Protein AF-A0A9D8C661-F1 (afdb_monomer)

Mean predicted aligned error: 10.72 Å

pLDDT: mean 85.43, std 13.82, range [39.38, 97.62]

Secondary structure (DSSP, 8-state):
--PPP-------GGGGTS-S-PPPHHHHHHHHHHHHHHHHHHHHHHHHHHHHHHHHHHHHHHH-STTHHHHHHHHHHHHHHHHHHHHHTT-HHHHHHHHHHHHHHHT-SS--HHHHHHHHHHHHHHHHHHTT-S-HHHHHHHHHHHHHHHHHHH--

Sequence (156 aa):
MAKKHEIIEPPNKLSDRVSKGGPNPMDAIAKAEAKLQEMAKDYGQWLENDLEQVYAALAKARAGGAERAAHVKALHGAAFNIKGQAGTFGKPLLSRISKSLCKLIEERAEFTDEDLTVAATHVDALKAAAAGQYPDKLGEQVAMGLEGIVSKRLTA

Solvent-accessible surface area (backbone atoms only — not comparable to full-atom values): 8846 Å² total; per-residue (Å²): 140,80,86,81,84,81,86,83,78,76,82,82,62,64,67,83,75,47,80,96,67,74,76,55,68,66,61,50,48,51,52,51,51,52,50,51,52,54,50,52,54,52,44,55,55,52,50,51,54,32,51,51,44,29,53,53,20,48,52,49,29,70,74,40,69,94,56,22,66,60,23,48,51,46,24,41,52,26,31,49,48,45,22,53,51,21,60,77,71,74,34,66,64,50,21,50,42,24,47,46,46,42,49,54,58,72,76,41,95,69,86,47,75,71,50,54,50,55,47,47,57,45,53,55,50,45,52,39,51,74,71,62,73,46,57,72,74,56,37,52,51,50,42,53,51,51,44,50,53,45,53,53,64,76,74,104

Nearest PDB structures (foldseek):
  8dz8-assembly2_B  TM=5.929E-01  e=4.478E-01  synthetic construct
  8dz8-assembly7_G  TM=6.476E-01  e=1.086E+00  synthetic construct
  6poo-assembly1_A  TM=4.066E-01  e=3.791E+00  Streptococcus agalactiae
  8to0-assembly1_z4  TM=1.871E-01  e=7.461E+00  Mus musculus

Structure (mmCIF, N/CA/C/O backbone):
data_AF-A0A9D8C661-F1
#
_entry.id   AF-A0A9D8C661-F1
#
loop_
_atom_site.group_PDB
_atom_site.id
_atom_site.type_symbol
_atom_site.label_atom_id
_atom_site.label_alt_id
_atom_site.label_comp_id
_atom_site.label_asym_id
_atom_site.label_entity_id
_atom_site.label_seq_id
_atom_site.pdbx_PDB_ins_code
_atom_site.Cartn_x
_atom_site.Cartn_y
_atom_site.Cartn_z
_atom_site.occupancy
_atom_site.B_iso_or_equiv
_atom_site.auth_seq_id
_atom_site.auth_comp_id
_atom_site.auth_asym_id
_atom_site.auth_atom_id
_atom_site.pdbx_PDB_model_num
ATOM 1 N N . MET A 1 1 ? 73.010 44.475 -20.618 1.00 39.38 1 MET A N 1
ATOM 2 C CA . MET A 1 1 ? 72.954 43.229 -19.825 1.00 39.38 1 MET A CA 1
ATOM 3 C C . MET A 1 1 ? 71.541 42.676 -19.921 1.00 39.38 1 MET A C 1
ATOM 5 O O . MET A 1 1 ? 70.632 43.335 -19.443 1.00 39.38 1 MET A O 1
ATOM 9 N N . ALA A 1 2 ? 71.333 41.546 -20.599 1.00 43.00 2 ALA A N 1
ATOM 10 C CA . ALA A 1 2 ? 70.010 40.942 -20.769 1.00 43.00 2 ALA A CA 1
ATOM 11 C C . ALA A 1 2 ? 70.026 39.541 -20.145 1.00 43.00 2 ALA A C 1
ATOM 13 O O . ALA A 1 2 ? 70.771 38.674 -20.601 1.00 43.00 2 ALA A O 1
ATOM 14 N N . LYS A 1 3 ? 69.258 39.333 -19.067 1.00 52.00 3 LYS A N 1
ATOM 15 C CA . LYS A 1 3 ? 69.088 38.008 -18.456 1.00 52.00 3 LYS A CA 1
ATOM 16 C C . LYS A 1 3 ? 68.232 37.145 -19.383 1.00 52.00 3 LYS A C 1
ATOM 18 O O . LYS A 1 3 ? 67.089 37.483 -19.689 1.00 52.00 3 LYS A O 1
ATOM 23 N N . LYS A 1 4 ? 68.823 36.044 -19.840 1.00 49.22 4 LYS A N 1
ATOM 24 C CA . LYS A 1 4 ? 68.188 35.013 -20.662 1.00 49.22 4 LYS A CA 1
ATOM 25 C C . LYS A 1 4 ? 67.211 34.246 -19.765 1.00 49.22 4 LYS A C 1
ATOM 27 O O . LYS A 1 4 ? 67.616 33.745 -18.722 1.00 49.22 4 LYS A O 1
ATOM 32 N N . HIS A 1 5 ? 65.934 34.243 -20.125 1.00 57.03 5 HIS A N 1
ATOM 33 C CA . HIS A 1 5 ? 64.915 33.473 -19.418 1.00 57.03 5 HIS A CA 1
ATOM 34 C C . HIS A 1 5 ? 64.946 32.043 -19.962 1.00 57.03 5 HIS A C 1
ATOM 36 O O . HIS A 1 5 ? 64.957 31.859 -21.179 1.00 57.03 5 HIS A O 1
ATOM 42 N N . GLU A 1 6 ? 64.994 31.053 -19.074 1.00 59.84 6 GLU A N 1
ATOM 43 C CA . GLU A 1 6 ? 64.949 29.632 -19.419 1.00 59.84 6 GLU A CA 1
ATOM 44 C C . GLU A 1 6 ? 63.616 29.066 -18.924 1.00 59.84 6 GLU A C 1
ATOM 46 O O . GLU A 1 6 ? 63.293 29.157 -17.739 1.00 59.84 6 GLU A O 1
ATOM 51 N N . ILE A 1 7 ? 62.806 28.566 -19.857 1.00 67.56 7 ILE A N 1
ATOM 52 C CA . ILE A 1 7 ? 61.499 27.975 -19.571 1.00 67.56 7 ILE A CA 1
ATOM 53 C C . ILE A 1 7 ? 61.743 26.502 -19.251 1.00 67.56 7 ILE A C 1
ATOM 55 O O . ILE A 1 7 ? 62.142 25.732 -20.121 1.00 67.56 7 ILE A O 1
ATOM 59 N N . ILE A 1 8 ? 61.518 26.118 -17.997 1.00 62.22 8 ILE A N 1
ATOM 60 C CA . ILE A 1 8 ? 61.545 24.719 -17.573 1.00 62.22 8 ILE A CA 1
ATOM 61 C C . ILE A 1 8 ? 60.138 24.165 -17.781 1.00 62.22 8 ILE A C 1
ATOM 63 O O . ILE A 1 8 ? 59.231 24.485 -17.015 1.00 62.22 8 ILE A O 1
ATOM 67 N N . GLU A 1 9 ? 59.945 23.346 -18.813 1.00 61.03 9 GLU A N 1
ATOM 68 C CA . GLU A 1 9 ? 58.706 22.591 -18.998 1.00 61.03 9 GLU A CA 1
ATOM 69 C C . GLU A 1 9 ? 58.775 21.293 -18.179 1.00 61.03 9 GLU A C 1
ATOM 71 O O . GLU A 1 9 ? 59.537 20.384 -18.526 1.00 61.03 9 GLU A O 1
ATOM 76 N N . PRO A 1 10 ? 58.025 21.169 -17.066 1.00 66.94 10 PRO A N 1
ATOM 77 C CA . PRO A 1 10 ? 57.977 19.917 -16.328 1.00 66.94 10 PRO A CA 1
ATOM 78 C C . PRO A 1 10 ? 57.361 18.824 -17.218 1.00 66.94 10 PRO A C 1
ATOM 80 O O . PRO A 1 10 ? 56.324 19.059 -17.845 1.00 66.94 10 PRO A O 1
ATOM 83 N N . PRO A 1 11 ? 57.951 17.616 -17.277 1.00 68.12 11 PRO A N 1
ATOM 84 C CA . PRO A 1 11 ? 57.430 16.545 -18.114 1.00 68.12 11 PRO A CA 1
ATOM 85 C C . PRO A 1 11 ? 56.014 16.176 -17.659 1.00 68.12 11 PRO A C 1
ATOM 87 O O . PRO A 1 11 ? 55.793 15.779 -16.512 1.00 68.12 11 PRO A O 1
ATOM 90 N N . ASN A 1 12 ? 55.044 16.319 -18.563 1.00 64.69 12 ASN A N 1
ATOM 91 C CA . ASN A 1 12 ? 53.639 16.040 -18.294 1.00 64.69 12 ASN A CA 1
ATOM 92 C C . ASN A 1 12 ? 53.403 14.522 -18.181 1.00 64.69 12 ASN A C 1
ATOM 94 O O . ASN A 1 12 ? 53.165 13.842 -19.174 1.00 64.69 12 ASN A O 1
ATOM 98 N N . LYS A 1 13 ? 53.477 13.989 -16.954 1.00 66.12 13 LYS A N 1
ATOM 99 C CA . LYS A 1 13 ? 53.258 12.562 -16.639 1.00 66.12 13 LYS A CA 1
ATOM 100 C C . LYS A 1 13 ? 51.788 12.191 -16.384 1.00 66.12 13 LYS A C 1
ATOM 102 O O . LYS A 1 13 ? 51.513 11.105 -15.874 1.00 66.12 13 LYS A O 1
ATOM 107 N N . LEU A 1 14 ? 50.826 13.068 -16.696 1.00 61.25 14 LEU A N 1
ATOM 108 C CA . LEU A 1 14 ? 49.397 12.769 -16.503 1.00 61.25 14 LEU A CA 1
ATOM 109 C C . LEU A 1 14 ? 48.915 11.654 -17.444 1.00 61.25 14 LEU A C 1
ATOM 111 O O . LEU A 1 14 ? 48.045 10.872 -17.067 1.00 61.25 14 LEU A O 1
ATOM 115 N N . SER A 1 15 ? 49.515 11.530 -18.631 1.00 58.44 15 SER A N 1
ATOM 116 C CA . SER A 1 15 ? 49.184 10.491 -19.615 1.00 58.44 15 SER A CA 1
ATOM 117 C C . SER A 1 15 ? 49.567 9.074 -19.185 1.00 58.44 15 SER A C 1
ATOM 119 O O . SER A 1 15 ? 48.922 8.134 -19.628 1.00 58.44 15 SER A O 1
ATOM 121 N N . ASP A 1 16 ? 50.561 8.916 -18.305 1.00 62.25 16 ASP A N 1
ATOM 122 C CA . ASP A 1 16 ? 50.958 7.604 -17.759 1.00 62.25 16 ASP A CA 1
ATOM 123 C C . ASP A 1 16 ? 50.040 7.145 -16.618 1.00 62.25 16 ASP A C 1
ATOM 125 O O . ASP A 1 16 ? 50.045 5.982 -16.219 1.00 62.25 16 ASP A O 1
ATOM 129 N N . ARG A 1 17 ? 49.266 8.076 -16.051 1.00 57.53 17 ARG A N 1
ATOM 130 C CA . ARG A 1 17 ? 48.362 7.845 -14.915 1.00 57.53 17 ARG A CA 1
ATOM 131 C C . ARG A 1 17 ? 46.907 7.674 -15.351 1.00 57.53 17 ARG A C 1
ATOM 133 O O . ARG A 1 17 ? 46.089 7.263 -14.533 1.00 57.53 17 ARG A O 1
ATOM 140 N N . VAL A 1 18 ? 46.584 7.976 -16.611 1.00 65.44 18 VAL A N 1
ATOM 141 C CA . VAL A 1 18 ? 45.234 7.860 -17.169 1.00 65.44 18 VAL A CA 1
ATOM 142 C C . VAL A 1 18 ? 45.222 6.821 -18.286 1.00 65.44 18 VAL A C 1
ATOM 144 O O . VAL A 1 18 ? 45.883 6.965 -19.311 1.00 65.44 18 VAL A O 1
ATOM 147 N N . SER A 1 19 ? 44.450 5.752 -18.103 1.00 57.91 19 SER A N 1
ATOM 148 C CA . SER A 1 19 ? 44.166 4.841 -19.209 1.00 57.91 19 SER A CA 1
ATOM 149 C C . SER A 1 19 ? 43.245 5.561 -20.195 1.00 57.91 19 SER A C 1
ATOM 151 O O . SER A 1 19 ? 42.131 5.953 -19.840 1.00 57.91 19 SER A O 1
ATOM 153 N N . LYS A 1 20 ? 43.700 5.768 -21.436 1.00 60.03 20 LYS A N 1
ATOM 154 C CA . LYS A 1 20 ? 42.844 6.227 -22.540 1.00 60.03 20 LYS A CA 1
ATOM 155 C C . LYS A 1 20 ? 41.931 5.074 -22.965 1.00 60.03 20 LYS A C 1
ATOM 157 O O . LYS A 1 20 ? 42.216 4.375 -23.928 1.00 60.03 20 LYS A O 1
ATOM 162 N N . GLY A 1 21 ? 40.850 4.862 -22.223 1.00 58.47 21 GLY A N 1
ATOM 163 C CA . GLY A 1 21 ? 39.872 3.823 -22.533 1.00 58.47 21 GLY A CA 1
ATOM 164 C C . GLY A 1 21 ? 38.830 3.690 -21.437 1.00 58.47 21 GLY A C 1
ATOM 165 O O . GLY A 1 21 ? 38.971 2.862 -20.542 1.00 58.47 21 GLY A O 1
ATOM 166 N N . GLY A 1 22 ? 37.786 4.520 -21.496 1.00 62.03 22 GLY A N 1
ATOM 167 C CA . GLY A 1 22 ? 36.546 4.222 -20.782 1.00 62.03 22 GLY A CA 1
ATOM 168 C C . GLY A 1 22 ? 35.872 2.984 -21.390 1.00 62.03 22 GLY A C 1
ATOM 169 O O . GLY A 1 22 ? 36.191 2.627 -22.528 1.00 62.03 22 GLY A O 1
ATOM 170 N N . PRO A 1 23 ? 34.956 2.317 -20.664 1.00 63.81 23 PRO A N 1
ATOM 171 C CA . PRO A 1 23 ? 34.174 1.222 -21.227 1.00 63.81 23 PRO A CA 1
ATOM 172 C C . PRO A 1 23 ? 33.547 1.656 -22.553 1.00 63.81 23 PRO A C 1
ATOM 174 O O . PRO A 1 23 ? 33.072 2.790 -22.660 1.00 63.81 23 PRO A O 1
ATOM 177 N N . ASN A 1 24 ? 33.543 0.768 -23.550 1.00 75.88 24 ASN A N 1
ATOM 178 C CA . ASN A 1 24 ? 32.809 1.007 -24.787 1.00 75.88 24 ASN A CA 1
ATOM 179 C C . ASN A 1 24 ? 31.370 1.414 -24.409 1.00 75.88 24 ASN A C 1
ATOM 181 O O . ASN A 1 24 ? 30.756 0.715 -23.598 1.00 75.88 24 ASN A O 1
ATOM 185 N N . PRO A 1 25 ? 30.829 2.527 -24.937 1.00 69.38 25 PRO A N 1
ATOM 186 C CA . PRO A 1 25 ? 29.475 2.973 -24.624 1.00 69.38 25 PRO A CA 1
ATOM 187 C C . PRO A 1 25 ? 28.431 1.858 -24.745 1.00 69.38 25 PRO A C 1
ATOM 189 O O . PRO A 1 25 ? 27.529 1.785 -23.919 1.00 69.38 25 PRO A O 1
ATOM 192 N N . MET A 1 26 ? 28.602 0.938 -25.699 1.00 70.31 26 MET A N 1
ATOM 193 C CA . MET A 1 26 ? 27.718 -0.220 -25.862 1.00 70.31 26 MET A CA 1
ATOM 194 C C . MET A 1 26 ? 27.827 -1.232 -24.713 1.00 70.31 26 MET A C 1
ATOM 196 O O . MET A 1 26 ? 26.806 -1.725 -24.246 1.00 70.31 26 MET A O 1
ATOM 200 N N . ASP A 1 27 ? 29.028 -1.486 -24.186 1.00 76.38 27 ASP A N 1
ATOM 201 C CA . ASP A 1 27 ? 29.222 -2.363 -23.020 1.00 76.38 27 ASP A CA 1
ATOM 202 C C . ASP A 1 27 ? 28.700 -1.714 -21.730 1.00 76.38 27 ASP A C 1
ATOM 204 O O . ASP A 1 27 ? 28.234 -2.401 -20.818 1.00 76.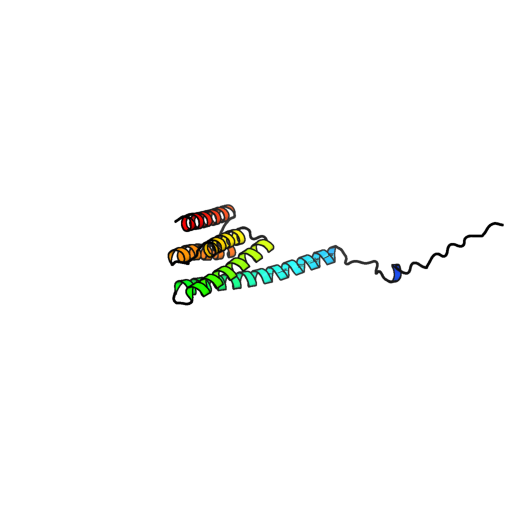38 27 ASP A O 1
ATOM 208 N N . ALA A 1 28 ? 28.781 -0.383 -21.634 1.00 72.12 28 ALA A N 1
ATOM 209 C CA . ALA A 1 28 ? 28.231 0.376 -20.516 1.00 72.12 28 ALA A CA 1
ATOM 210 C C . ALA A 1 28 ? 26.694 0.365 -20.533 1.00 72.12 28 ALA A C 1
ATOM 212 O O . ALA A 1 28 ? 26.080 0.159 -19.486 1.00 72.12 28 ALA A O 1
ATOM 213 N N . ILE A 1 29 ? 26.087 0.521 -21.716 1.00 68.38 29 ILE A N 1
ATOM 214 C CA . ILE A 1 29 ? 24.638 0.408 -21.922 1.00 68.38 29 ILE A CA 1
ATOM 215 C C . ILE A 1 29 ? 24.173 -1.020 -21.628 1.00 68.38 29 ILE A C 1
ATOM 217 O O . ILE A 1 29 ? 23.285 -1.190 -20.803 1.00 68.38 29 ILE A O 1
ATOM 221 N N . ALA A 1 30 ? 24.824 -2.046 -22.182 1.00 74.00 30 ALA A N 1
ATOM 222 C CA . ALA A 1 30 ? 24.450 -3.441 -21.945 1.00 74.00 30 ALA A CA 1
ATOM 223 C C . ALA A 1 30 ? 24.544 -3.834 -20.458 1.00 74.00 30 ALA A C 1
ATOM 225 O O . ALA A 1 30 ? 23.672 -4.526 -19.935 1.00 74.00 30 ALA A O 1
ATOM 226 N N . LYS A 1 31 ? 25.569 -3.360 -19.734 1.00 72.19 31 LYS A N 1
ATOM 227 C CA . LYS A 1 31 ? 25.663 -3.548 -18.274 1.00 72.19 31 LYS A CA 1
ATOM 228 C C . LYS A 1 31 ? 24.573 -2.796 -17.516 1.00 72.19 31 LYS A C 1
ATOM 230 O O . LYS A 1 31 ? 24.070 -3.318 -16.523 1.00 72.19 31 LYS A O 1
ATOM 235 N N . ALA A 1 32 ? 24.223 -1.587 -17.954 1.00 61.12 32 ALA A N 1
ATOM 236 C CA . ALA A 1 32 ? 23.121 -0.835 -17.367 1.00 61.12 32 ALA A CA 1
ATOM 237 C C . ALA A 1 32 ? 21.783 -1.559 -17.591 1.00 61.12 32 ALA A C 1
ATOM 239 O O . ALA A 1 32 ? 21.036 -1.743 -16.637 1.00 61.12 32 ALA A O 1
ATOM 240 N N . GLU A 1 33 ? 21.516 -2.052 -18.800 1.00 66.50 33 GLU A N 1
ATOM 241 C CA . GLU A 1 33 ? 20.314 -2.822 -19.143 1.00 66.50 33 GLU A CA 1
ATOM 242 C C . GLU A 1 33 ? 20.229 -4.147 -18.380 1.00 66.50 33 GLU A C 1
ATOM 244 O O . GLU A 1 33 ? 19.182 -4.459 -17.815 1.00 66.50 33 GLU A O 1
ATOM 249 N N . ALA A 1 34 ? 21.329 -4.900 -18.286 1.00 70.56 34 ALA A N 1
ATOM 250 C CA . ALA A 1 34 ? 21.379 -6.139 -17.510 1.00 70.56 34 ALA A CA 1
ATOM 251 C C . ALA A 1 34 ? 21.076 -5.886 -16.026 1.00 70.56 34 ALA A C 1
ATOM 253 O O . ALA A 1 34 ? 20.302 -6.618 -15.409 1.00 70.56 34 ALA A O 1
ATOM 254 N N . LYS A 1 35 ? 21.625 -4.803 -15.467 1.00 68.25 35 LYS A N 1
ATOM 255 C CA . LYS A 1 35 ? 21.359 -4.409 -14.083 1.00 68.25 35 LYS A CA 1
ATOM 256 C C . LYS A 1 35 ? 19.919 -3.939 -13.881 1.00 68.25 35 LYS A C 1
ATOM 258 O O . LYS A 1 35 ? 19.323 -4.241 -12.854 1.00 68.25 35 LYS A O 1
ATOM 263 N N . LEU A 1 36 ? 19.329 -3.259 -14.865 1.00 66.00 36 LEU A N 1
ATOM 264 C CA . LEU A 1 36 ? 17.908 -2.905 -14.848 1.00 66.00 36 LEU A CA 1
ATOM 265 C C . LEU A 1 36 ? 17.007 -4.148 -14.892 1.00 66.00 36 LEU A C 1
ATOM 267 O O . LEU A 1 36 ? 15.998 -4.180 -14.194 1.00 66.00 36 LEU A O 1
ATOM 271 N N . GLN A 1 37 ? 17.366 -5.177 -15.666 1.00 68.75 37 GLN A N 1
ATOM 272 C CA . GLN A 1 37 ? 16.618 -6.440 -15.707 1.00 68.75 37 GLN A CA 1
ATOM 273 C C . GLN A 1 37 ? 16.711 -7.223 -14.394 1.00 68.75 37 GLN A C 1
ATOM 275 O O . GLN A 1 37 ? 15.698 -7.733 -13.918 1.00 68.75 37 GLN A O 1
ATOM 280 N N . GLU A 1 38 ? 17.897 -7.290 -13.787 1.00 74.00 38 GLU A N 1
ATOM 281 C CA . GLU A 1 38 ? 18.088 -7.872 -12.453 1.00 74.00 38 GLU A C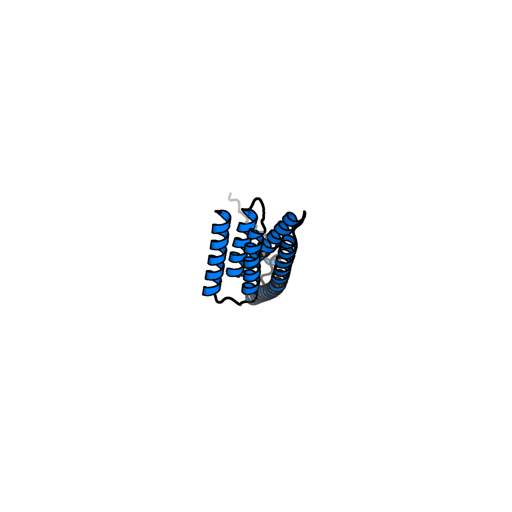A 1
ATOM 282 C C . GLU A 1 38 ? 17.221 -7.141 -11.416 1.00 74.00 38 GLU A C 1
ATOM 284 O O . GLU A 1 38 ? 16.398 -7.762 -10.745 1.00 74.00 38 GLU A O 1
ATOM 289 N N . MET A 1 39 ? 17.278 -5.805 -11.401 1.00 70.19 39 MET A N 1
ATOM 290 C CA . MET A 1 39 ? 16.444 -4.980 -10.522 1.00 70.19 39 MET A CA 1
ATOM 291 C C . MET A 1 39 ? 14.940 -5.134 -10.791 1.00 70.19 39 MET A C 1
ATOM 293 O O . MET A 1 39 ? 14.140 -5.000 -9.869 1.00 70.19 39 MET A O 1
ATOM 297 N N . ALA A 1 40 ? 14.526 -5.410 -12.031 1.00 71.31 40 ALA A N 1
ATOM 298 C CA . ALA A 1 40 ? 13.125 -5.663 -12.362 1.00 71.31 40 ALA A CA 1
ATOM 299 C C . ALA A 1 40 ? 12.630 -7.009 -11.808 1.00 71.31 40 ALA A C 1
ATOM 301 O O . ALA A 1 40 ? 11.470 -7.121 -11.408 1.00 71.31 40 ALA A O 1
ATOM 302 N N . LYS A 1 41 ? 13.502 -8.023 -11.750 1.00 76.56 41 LYS A N 1
ATOM 303 C CA . LYS A 1 41 ? 13.200 -9.298 -11.090 1.00 76.56 41 LYS A CA 1
ATOM 304 C C . LYS A 1 41 ? 13.082 -9.111 -9.578 1.00 76.56 41 LYS A C 1
ATOM 306 O O . LYS A 1 41 ? 12.113 -9.582 -8.985 1.00 76.56 41 LYS A O 1
ATOM 311 N N . ASP A 1 42 ? 14.020 -8.378 -8.986 1.00 84.12 42 ASP A N 1
ATOM 312 C CA . ASP A 1 42 ? 13.995 -8.053 -7.559 1.00 84.12 42 ASP A CA 1
ATOM 313 C C . ASP A 1 42 ? 12.748 -7.241 -7.195 1.00 84.12 42 ASP A C 1
ATOM 315 O O . ASP A 1 42 ? 12.098 -7.521 -6.190 1.00 84.12 42 ASP A O 1
ATOM 319 N N . TYR A 1 43 ? 12.336 -6.311 -8.063 1.00 84.75 43 TYR A N 1
ATOM 320 C CA . TYR A 1 43 ? 11.088 -5.571 -7.904 1.00 84.75 43 TYR A CA 1
ATOM 321 C C . TYR A 1 43 ? 9.863 -6.480 -7.835 1.00 84.75 43 TYR A C 1
ATOM 323 O O . TYR A 1 43 ? 9.015 -6.275 -6.972 1.00 84.75 43 TYR A O 1
ATOM 331 N N . GLY A 1 44 ? 9.764 -7.479 -8.718 1.00 86.62 44 GLY A N 1
ATOM 332 C CA . GLY A 1 44 ? 8.656 -8.434 -8.686 1.00 86.62 44 GLY A CA 1
ATOM 333 C C . GLY A 1 44 ? 8.555 -9.138 -7.332 1.00 86.62 44 GLY A C 1
ATOM 334 O O . GLY A 1 44 ? 7.476 -9.188 -6.744 1.00 86.62 44 GLY A O 1
ATOM 335 N N . GLN A 1 45 ? 9.692 -9.592 -6.799 1.00 90.25 45 GLN A N 1
ATOM 336 C CA . GLN A 1 45 ? 9.753 -10.252 -5.496 1.00 90.25 45 GLN A CA 1
ATOM 337 C C . GLN A 1 45 ? 9.429 -9.302 -4.334 1.00 90.25 45 GLN A C 1
ATOM 339 O O . GLN A 1 45 ? 8.723 -9.691 -3.402 1.00 90.25 45 GLN A O 1
ATOM 344 N N . TRP A 1 46 ? 9.942 -8.069 -4.367 1.00 91.06 46 TRP A N 1
ATOM 345 C CA . TRP A 1 46 ? 9.665 -7.063 -3.340 1.00 91.06 46 TRP A CA 1
ATOM 346 C C . TRP A 1 46 ? 8.196 -6.657 -3.330 1.00 91.06 46 TRP A C 1
ATOM 348 O O . TRP A 1 46 ? 7.587 -6.631 -2.263 1.00 91.06 46 TRP A O 1
ATOM 358 N N . LEU A 1 47 ? 7.614 -6.422 -4.508 1.00 91.88 47 LEU A N 1
ATOM 359 C CA . LEU A 1 47 ? 6.205 -6.082 -4.649 1.00 91.88 47 LEU A CA 1
ATOM 360 C C . LEU A 1 47 ? 5.307 -7.209 -4.129 1.00 91.88 47 LEU A C 1
ATOM 362 O O . LEU A 1 47 ? 4.346 -6.930 -3.419 1.00 91.88 47 LEU A O 1
ATOM 366 N N . GLU A 1 48 ? 5.612 -8.465 -4.460 1.00 92.38 48 GLU A N 1
ATOM 367 C CA . GLU A 1 48 ? 4.865 -9.623 -3.960 1.00 92.38 48 GLU A CA 1
ATOM 368 C C . GLU A 1 48 ? 4.924 -9.708 -2.429 1.00 92.38 48 GLU A C 1
ATOM 370 O O . GLU A 1 48 ? 3.887 -9.787 -1.771 1.00 92.38 48 GLU A O 1
ATOM 375 N N . ASN A 1 49 ? 6.121 -9.577 -1.856 1.00 95.25 49 ASN A N 1
ATOM 376 C CA . ASN A 1 49 ? 6.320 -9.594 -0.410 1.00 95.25 49 ASN A CA 1
ATOM 377 C C . ASN A 1 49 ? 5.616 -8.423 0.304 1.00 95.25 49 ASN A C 1
ATOM 379 O O . ASN A 1 49 ? 5.046 -8.600 1.381 1.00 95.25 49 ASN A O 1
ATOM 383 N N . ASP A 1 50 ? 5.629 -7.218 -0.268 1.00 95.44 50 ASP A N 1
ATOM 384 C CA . ASP A 1 50 ? 4.902 -6.086 0.312 1.00 95.44 50 ASP A CA 1
ATOM 385 C C . ASP A 1 50 ? 3.381 -6.264 0.188 1.00 95.44 50 ASP A C 1
ATOM 387 O O . ASP A 1 50 ? 2.654 -5.940 1.127 1.00 95.44 50 ASP A O 1
ATOM 391 N N . LEU A 1 51 ? 2.878 -6.826 -0.918 1.00 95.44 51 LEU A N 1
ATOM 392 C CA . LEU A 1 51 ? 1.457 -7.158 -1.062 1.00 95.44 51 LEU A CA 1
ATOM 393 C C . LEU A 1 51 ? 1.018 -8.180 -0.007 1.00 95.44 51 LEU A C 1
ATOM 395 O O . LEU A 1 51 ? -0.005 -7.974 0.647 1.00 95.44 51 LEU A O 1
ATOM 399 N N . GLU A 1 52 ? 1.794 -9.242 0.212 1.00 96.56 52 GLU A N 1
ATOM 400 C CA . GLU A 1 52 ? 1.526 -10.217 1.275 1.00 96.56 52 GLU A CA 1
ATOM 401 C C . GLU A 1 52 ? 1.488 -9.562 2.660 1.00 96.56 52 GLU A C 1
ATOM 403 O O . GLU A 1 52 ? 0.567 -9.813 3.445 1.00 96.56 52 GLU A O 1
ATOM 408 N N . GLN A 1 53 ? 2.437 -8.668 2.952 1.00 96.69 53 GLN A N 1
ATOM 409 C CA . GLN A 1 53 ? 2.468 -7.928 4.212 1.00 96.69 53 GLN A CA 1
ATOM 410 C C . GLN A 1 53 ? 1.250 -7.018 4.389 1.00 96.69 53 GLN A C 1
ATOM 412 O O . GLN A 1 53 ? 0.660 -7.002 5.472 1.00 96.69 53 GLN A O 1
ATOM 417 N N . VAL A 1 54 ? 0.837 -6.299 3.342 1.00 96.88 54 VAL A N 1
ATOM 418 C CA . VAL A 1 54 ? -0.372 -5.463 3.347 1.00 96.88 54 VAL A CA 1
ATOM 419 C C . VAL A 1 54 ? -1.608 -6.312 3.676 1.00 96.88 54 VAL A C 1
ATOM 421 O O . VAL A 1 54 ? -2.388 -5.950 4.561 1.00 96.88 54 VAL A O 1
ATOM 424 N N . TYR A 1 55 ? -1.772 -7.472 3.031 1.00 96.25 55 TYR A N 1
ATOM 425 C CA . TYR A 1 55 ? -2.888 -8.386 3.301 1.00 96.25 55 TYR A CA 1
ATOM 426 C C . TYR A 1 55 ? -2.866 -8.934 4.729 1.00 96.25 55 TYR A C 1
ATOM 428 O O . TYR A 1 55 ? -3.886 -8.912 5.423 1.00 96.25 55 TYR A O 1
ATOM 436 N N . ALA A 1 56 ? -1.708 -9.408 5.187 1.00 96.81 56 ALA A N 1
ATOM 437 C CA . ALA A 1 56 ? -1.557 -9.973 6.520 1.00 96.81 56 ALA A CA 1
ATOM 438 C C . ALA A 1 56 ? -1.811 -8.924 7.613 1.00 96.81 56 ALA A C 1
ATOM 440 O O . ALA A 1 56 ? -2.493 -9.209 8.600 1.00 96.81 56 ALA A O 1
ATOM 441 N N . ALA A 1 57 ? -1.297 -7.706 7.440 1.00 97.00 57 ALA A N 1
ATOM 442 C CA . ALA A 1 57 ? -1.505 -6.605 8.373 1.00 97.00 57 ALA A CA 1
ATOM 443 C C . ALA A 1 57 ? -2.981 -6.192 8.439 1.00 97.00 57 ALA A C 1
ATOM 445 O O . ALA A 1 57 ? -3.528 -6.046 9.532 1.00 97.00 57 ALA A O 1
ATOM 446 N N . LEU A 1 58 ? -3.655 -6.092 7.289 1.00 96.88 58 LEU A N 1
ATOM 447 C CA . LEU A 1 58 ? -5.085 -5.796 7.226 1.00 96.88 58 LEU A CA 1
ATOM 448 C C . LEU A 1 58 ? -5.930 -6.881 7.910 1.00 96.88 58 LEU A C 1
ATOM 450 O O . LEU A 1 58 ? -6.840 -6.561 8.676 1.00 96.88 58 LEU A O 1
ATOM 454 N N . ALA A 1 59 ? -5.632 -8.159 7.662 1.00 96.38 59 ALA A N 1
ATOM 455 C CA . ALA A 1 59 ? -6.344 -9.275 8.281 1.00 96.38 59 ALA A CA 1
ATOM 456 C C . ALA A 1 59 ? -6.208 -9.253 9.812 1.00 96.38 59 ALA A C 1
ATOM 458 O O . ALA A 1 59 ? -7.201 -9.395 10.526 1.00 96.38 59 ALA A O 1
ATOM 459 N N . LYS A 1 60 ? -4.998 -8.995 10.321 1.00 96.31 60 LYS A N 1
ATOM 460 C CA . LYS A 1 60 ? -4.746 -8.854 11.762 1.00 96.31 60 LYS A CA 1
ATOM 461 C C . LYS A 1 60 ? -5.435 -7.620 12.354 1.00 96.31 60 LYS A C 1
ATOM 463 O O . LYS A 1 60 ? -6.033 -7.710 13.420 1.00 96.31 60 LYS A O 1
ATOM 468 N N . ALA A 1 61 ? -5.431 -6.485 11.652 1.00 94.94 61 ALA A N 1
ATOM 469 C CA . ALA A 1 61 ? -6.132 -5.280 12.09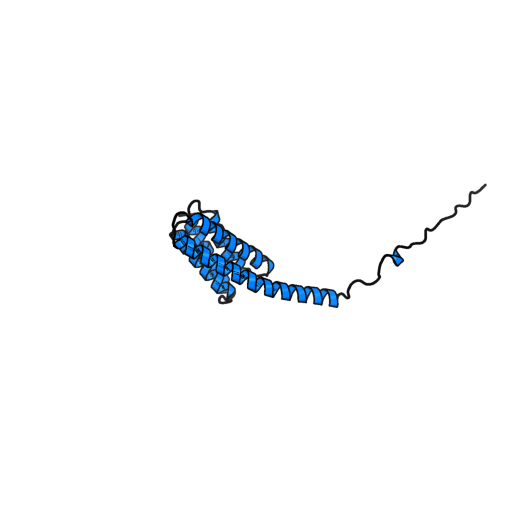9 1.00 94.94 61 ALA A CA 1
ATOM 470 C C . ALA A 1 61 ? -7.658 -5.491 12.194 1.00 94.94 61 ALA A C 1
ATOM 472 O O . ALA A 1 61 ? -8.295 -5.009 13.136 1.00 94.94 61 ALA A O 1
ATOM 473 N N . ARG A 1 62 ? -8.230 -6.265 11.258 1.00 94.88 62 ARG A N 1
ATOM 474 C CA . ARG A 1 62 ? -9.643 -6.681 11.259 1.00 94.88 62 ARG A CA 1
ATOM 475 C C . ARG A 1 62 ? -9.989 -7.646 12.383 1.00 94.88 62 ARG A C 1
ATOM 477 O O . ARG A 1 62 ? -11.053 -7.498 12.970 1.00 94.88 62 ARG A O 1
ATOM 484 N N . ALA A 1 63 ? -9.095 -8.579 12.713 1.00 93.31 63 ALA A N 1
ATOM 485 C CA . ALA A 1 63 ? -9.270 -9.451 13.876 1.00 93.31 63 ALA A CA 1
ATOM 486 C C . ALA A 1 63 ? -9.380 -8.652 15.192 1.00 93.31 63 ALA A C 1
ATOM 488 O O . ALA A 1 63 ? -10.003 -9.113 16.145 1.00 93.31 63 ALA A O 1
ATOM 489 N N . GLY A 1 64 ? -8.841 -7.428 15.216 1.00 87.12 64 GLY A N 1
ATOM 490 C CA . GLY A 1 64 ? -9.024 -6.475 16.304 1.00 87.12 64 GLY A CA 1
ATOM 491 C C . GLY A 1 64 ? -8.144 -6.766 17.516 1.00 87.12 64 GLY A C 1
ATOM 492 O O . GLY A 1 64 ? -7.064 -7.340 17.402 1.00 87.12 64 GLY A O 1
ATOM 493 N N . GLY A 1 65 ? -8.599 -6.318 18.686 1.00 89.88 65 GLY A N 1
ATOM 494 C CA . GLY A 1 65 ? -7.853 -6.425 19.940 1.00 89.88 65 GLY A CA 1
ATOM 495 C C . GLY A 1 65 ? -6.874 -5.271 20.181 1.00 89.88 65 GLY A C 1
ATOM 496 O O . GLY A 1 65 ? -6.828 -4.296 19.431 1.00 89.88 65 GLY A O 1
ATOM 497 N N . ALA A 1 66 ? -6.091 -5.388 21.258 1.00 89.94 66 ALA A N 1
ATOM 498 C CA . ALA A 1 66 ? -5.188 -4.332 21.730 1.00 89.94 66 ALA A CA 1
ATOM 499 C C . ALA A 1 66 ? -4.103 -3.945 20.704 1.00 89.94 66 ALA A C 1
ATOM 501 O O . ALA A 1 66 ? -3.659 -2.802 20.667 1.00 89.94 66 ALA A O 1
ATOM 502 N N . GLU A 1 67 ? -3.732 -4.877 19.824 1.00 93.12 67 GLU A N 1
ATOM 503 C CA . GLU A 1 67 ? -2.674 -4.703 18.822 1.00 93.12 67 GLU A CA 1
ATOM 504 C C . GLU A 1 67 ? -3.178 -4.080 17.504 1.00 93.12 67 GLU A C 1
ATOM 506 O O . GLU A 1 67 ? -2.394 -3.892 16.570 1.00 93.12 67 GLU A O 1
ATOM 511 N N . ARG A 1 68 ? -4.470 -3.722 17.391 1.00 93.19 68 ARG A N 1
ATOM 512 C CA . ARG A 1 68 ? -5.045 -3.166 16.149 1.00 93.19 68 ARG A CA 1
ATOM 513 C C . ARG A 1 68 ? -4.231 -1.989 15.611 1.00 93.19 68 ARG A C 1
ATOM 515 O O . ARG A 1 68 ? -3.919 -1.961 14.423 1.00 93.19 68 ARG A O 1
ATOM 522 N N . ALA A 1 69 ? -3.842 -1.051 16.474 1.00 93.25 69 ALA A N 1
ATOM 523 C CA . ALA A 1 69 ? -3.038 0.106 16.081 1.00 93.25 69 ALA A CA 1
ATOM 524 C C . ALA A 1 69 ? -1.661 -0.299 15.518 1.00 93.25 69 ALA A C 1
ATOM 526 O O . ALA A 1 69 ? -1.203 0.267 14.524 1.00 93.25 69 ALA A O 1
ATOM 527 N N . ALA A 1 70 ? -1.020 -1.319 16.097 1.00 95.75 70 ALA A N 1
ATOM 528 C CA . ALA A 1 70 ? 0.251 -1.843 15.602 1.00 95.75 70 ALA A CA 1
ATOM 529 C C . ALA A 1 70 ? 0.094 -2.492 14.217 1.00 95.75 70 ALA A C 1
ATOM 531 O O . ALA A 1 70 ? 0.932 -2.298 13.336 1.00 95.75 70 ALA A O 1
ATOM 532 N N . HIS A 1 71 ? -1.009 -3.207 13.985 1.00 97.00 71 HIS A N 1
ATOM 533 C CA . HIS A 1 71 ? -1.315 -3.798 12.682 1.00 97.00 71 HIS A CA 1
ATOM 534 C C . HIS A 1 71 ? -1.651 -2.750 11.615 1.00 97.00 71 HIS A C 1
ATOM 536 O O . HIS A 1 71 ? -1.193 -2.876 10.482 1.00 97.00 71 HIS A O 1
ATOM 542 N N . VAL A 1 72 ? -2.365 -1.679 11.968 1.00 96.56 72 VAL A N 1
ATOM 543 C CA . VAL A 1 72 ? -2.609 -0.540 11.063 1.00 96.56 72 VAL A CA 1
ATOM 544 C C . VAL A 1 72 ? -1.300 0.174 10.709 1.00 96.56 72 VAL A C 1
ATOM 546 O O . VAL A 1 72 ? -1.080 0.532 9.553 1.00 96.56 72 VAL A O 1
ATOM 549 N N . LYS A 1 73 ? -0.373 0.309 11.663 1.00 96.56 73 LYS A N 1
ATOM 550 C CA . LYS A 1 73 ? 0.970 0.840 11.391 1.00 96.56 73 LYS A CA 1
ATOM 551 C C . LYS A 1 73 ? 1.771 -0.062 10.444 1.00 96.56 73 LYS A C 1
ATOM 553 O O . LYS A 1 73 ? 2.437 0.441 9.543 1.00 96.56 73 LYS A O 1
ATOM 558 N N . ALA A 1 74 ? 1.694 -1.383 10.616 1.00 97.06 74 ALA A N 1
ATOM 559 C CA . ALA A 1 74 ? 2.326 -2.334 9.700 1.00 97.06 74 ALA A CA 1
ATOM 560 C C . ALA A 1 74 ? 1.722 -2.253 8.285 1.00 97.06 74 ALA A C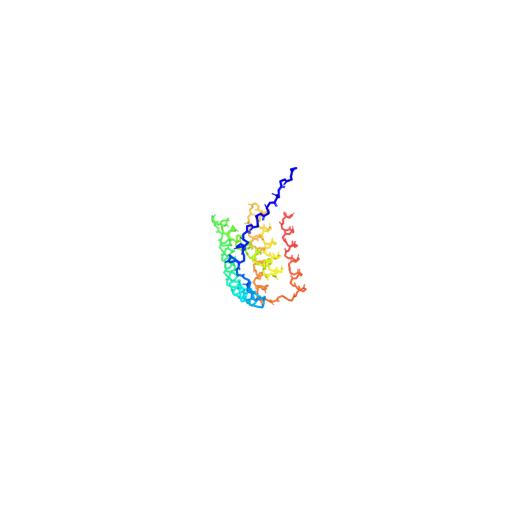 1
ATOM 562 O O . ALA A 1 74 ? 2.458 -2.253 7.300 1.00 97.06 74 ALA A O 1
ATOM 563 N N . LEU A 1 75 ? 0.395 -2.104 8.191 1.00 97.31 75 LEU A N 1
ATOM 564 C CA . LEU A 1 75 ? -0.318 -1.887 6.933 1.00 97.31 75 LEU A CA 1
ATOM 565 C C . LEU A 1 75 ? 0.179 -0.622 6.219 1.00 97.31 75 LEU A C 1
ATOM 567 O O . LEU A 1 75 ? 0.456 -0.662 5.021 1.00 97.31 75 LEU A O 1
ATOM 571 N N . HIS A 1 76 ? 0.333 0.484 6.954 1.00 97.62 76 HIS A N 1
ATOM 572 C CA . HIS A 1 76 ? 0.878 1.733 6.417 1.00 97.62 76 HIS A CA 1
ATOM 573 C C . HIS A 1 76 ? 2.304 1.567 5.896 1.00 97.62 76 HIS A C 1
ATOM 575 O O . HIS A 1 76 ? 2.579 1.981 4.773 1.00 97.62 76 HIS A O 1
ATOM 581 N N . GLY A 1 77 ? 3.185 0.921 6.664 1.00 97.38 77 GLY A N 1
ATOM 582 C CA . GLY A 1 77 ? 4.577 0.702 6.262 1.00 97.38 77 GLY A CA 1
ATOM 583 C C . GLY A 1 77 ? 4.697 -0.081 4.954 1.00 97.38 77 GLY A C 1
ATOM 584 O O . GLY A 1 77 ? 5.413 0.337 4.044 1.00 97.38 77 GLY A O 1
ATOM 585 N N . ALA A 1 78 ? 3.938 -1.168 4.817 1.00 97.25 78 ALA A N 1
ATOM 586 C CA . ALA A 1 78 ? 3.944 -1.967 3.596 1.00 97.25 78 ALA A CA 1
ATOM 587 C C . ALA A 1 78 ? 3.341 -1.197 2.400 1.00 97.25 78 ALA A C 1
ATOM 589 O O . ALA A 1 78 ? 3.927 -1.174 1.318 1.00 97.25 78 ALA A O 1
ATOM 590 N N . ALA A 1 79 ? 2.237 -0.462 2.590 1.00 96.81 79 ALA A N 1
ATOM 591 C CA . ALA A 1 79 ? 1.679 0.403 1.543 1.00 96.81 79 ALA A CA 1
ATOM 592 C C . ALA A 1 79 ? 2.651 1.527 1.122 1.00 96.81 79 ALA A C 1
ATOM 594 O O . ALA A 1 79 ? 2.761 1.860 -0.061 1.00 96.81 79 ALA A O 1
ATOM 595 N N . PHE A 1 80 ? 3.398 2.092 2.073 1.00 96.56 80 PHE A N 1
ATOM 596 C CA . PHE A 1 80 ? 4.406 3.117 1.815 1.00 96.56 80 PHE A CA 1
ATOM 597 C C . PHE A 1 80 ? 5.574 2.574 0.980 1.00 96.56 80 PHE A C 1
ATOM 599 O O . PHE A 1 80 ? 6.019 3.244 0.042 1.00 96.56 80 PHE A O 1
ATOM 606 N N . ASN A 1 81 ? 6.024 1.347 1.255 1.00 95.50 81 ASN A N 1
ATOM 607 C CA . ASN A 1 81 ? 7.039 0.670 0.445 1.00 95.50 81 ASN A CA 1
ATOM 608 C C . ASN A 1 81 ? 6.568 0.477 -1.000 1.00 95.50 81 ASN A C 1
ATOM 610 O O . ASN A 1 81 ? 7.283 0.869 -1.925 1.00 95.50 81 ASN A O 1
ATOM 614 N N . ILE A 1 82 ? 5.340 -0.023 -1.200 1.00 95.25 82 ILE A N 1
ATOM 615 C CA . ILE A 1 82 ? 4.754 -0.194 -2.540 1.00 95.25 82 ILE A CA 1
ATOM 616 C C . ILE A 1 82 ? 4.711 1.146 -3.272 1.00 95.25 82 ILE A C 1
ATOM 618 O O . ILE A 1 82 ? 5.122 1.224 -4.428 1.00 95.25 82 ILE A O 1
ATOM 622 N N . LYS A 1 83 ? 4.271 2.224 -2.610 1.00 94.75 83 LYS A N 1
ATOM 623 C CA . LYS A 1 83 ? 4.262 3.577 -3.188 1.00 94.75 83 LYS A CA 1
ATOM 624 C C . LYS A 1 83 ? 5.653 3.999 -3.672 1.00 94.75 83 LYS A C 1
ATOM 626 O O . LYS A 1 83 ? 5.763 4.534 -4.779 1.00 94.75 83 LYS A O 1
ATOM 631 N N . GLY A 1 84 ? 6.682 3.781 -2.850 1.00 90.44 84 GLY A N 1
ATOM 632 C CA . GLY A 1 84 ? 8.070 4.123 -3.161 1.00 90.44 84 GLY A CA 1
ATOM 633 C C . GLY A 1 84 ? 8.617 3.323 -4.341 1.00 90.44 84 GLY A C 1
ATOM 634 O O . GLY A 1 84 ? 9.100 3.903 -5.311 1.00 90.44 84 GLY A O 1
ATOM 635 N N . GLN A 1 85 ? 8.468 1.998 -4.304 1.00 91.00 85 GLN A N 1
ATOM 636 C CA . GLN A 1 85 ? 8.919 1.118 -5.383 1.00 91.00 85 GLN A CA 1
ATOM 637 C C . GLN A 1 85 ? 8.166 1.401 -6.689 1.00 91.00 85 GLN A C 1
ATOM 639 O O . GLN A 1 85 ? 8.782 1.587 -7.735 1.00 91.00 85 GLN A O 1
ATOM 644 N N . ALA A 1 86 ? 6.837 1.513 -6.638 1.00 90.25 86 ALA A N 1
ATOM 645 C CA . ALA A 1 86 ? 6.009 1.790 -7.808 1.00 90.25 86 ALA A CA 1
ATOM 646 C C . ALA A 1 86 ? 6.383 3.109 -8.505 1.00 90.25 86 ALA A C 1
ATOM 648 O O . ALA A 1 86 ? 6.314 3.187 -9.731 1.00 90.25 86 ALA A O 1
ATOM 649 N N . GLY A 1 87 ? 6.808 4.128 -7.748 1.00 88.00 87 GLY A N 1
ATOM 650 C CA . GLY A 1 87 ? 7.335 5.375 -8.310 1.00 88.00 87 GLY A CA 1
ATOM 651 C C . GLY A 1 87 ? 8.623 5.162 -9.110 1.00 88.00 87 GLY A C 1
ATOM 652 O O . GLY A 1 87 ? 8.734 5.648 -10.232 1.00 88.00 87 GLY A O 1
ATOM 653 N N . THR A 1 88 ? 9.559 4.381 -8.570 1.00 86.56 88 THR A N 1
ATOM 654 C CA . THR A 1 88 ? 10.843 4.063 -9.216 1.00 86.56 88 THR A CA 1
ATOM 655 C C . THR A 1 88 ? 10.677 3.209 -10.474 1.00 86.56 88 THR A C 1
ATOM 657 O O . THR A 1 88 ? 11.337 3.460 -11.478 1.00 86.56 88 THR A O 1
ATOM 660 N N . PHE A 1 89 ? 9.776 2.224 -10.449 1.00 85.88 89 PHE A N 1
ATOM 661 C CA . PHE A 1 89 ? 9.573 1.268 -11.548 1.00 85.88 89 PHE A CA 1
ATOM 662 C C . PHE A 1 89 ? 8.478 1.682 -12.547 1.00 85.88 89 PHE A C 1
ATOM 664 O O . PHE A 1 89 ? 8.042 0.869 -13.364 1.00 85.88 89 PHE A O 1
ATOM 671 N N . GLY A 1 90 ? 8.006 2.933 -12.495 1.00 86.31 90 GLY A N 1
ATOM 672 C CA . GLY A 1 90 ? 7.057 3.466 -13.477 1.00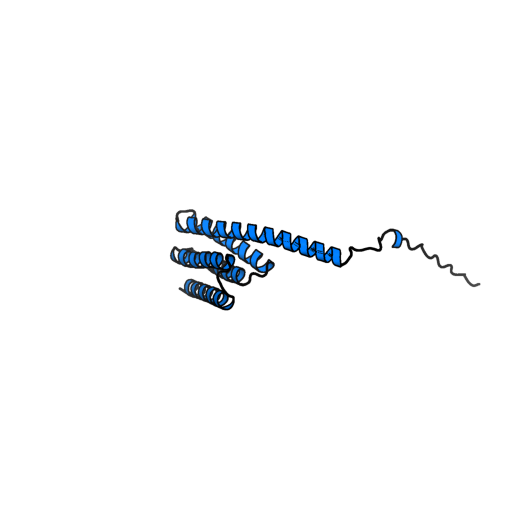 86.31 90 GLY A CA 1
ATOM 673 C C . GLY A 1 90 ? 5.679 2.799 -13.436 1.00 86.31 90 GLY A C 1
ATOM 674 O O . GLY A 1 90 ? 5.067 2.573 -14.478 1.00 86.31 90 GLY A O 1
ATOM 675 N N . LYS A 1 91 ? 5.176 2.465 -12.242 1.00 89.94 91 LYS A N 1
ATOM 676 C CA . LYS A 1 91 ? 3.836 1.896 -12.018 1.00 89.94 91 LYS A CA 1
ATOM 677 C C . LYS A 1 91 ? 2.902 2.951 -11.401 1.00 89.94 91 LYS A C 1
ATOM 679 O O . LYS A 1 91 ? 2.624 2.904 -10.199 1.00 89.94 91 LYS A O 1
ATOM 684 N N . PRO A 1 92 ? 2.385 3.913 -12.193 1.00 92.00 92 PRO A N 1
ATOM 685 C CA . PRO A 1 92 ? 1.636 5.058 -11.668 1.00 92.00 92 PRO A CA 1
ATOM 686 C C . PRO A 1 92 ? 0.359 4.647 -10.928 1.00 92.00 92 PRO A C 1
ATOM 688 O O . PRO A 1 92 ? 0.032 5.236 -9.899 1.00 92.00 92 PRO A O 1
ATOM 691 N N . LEU A 1 93 ? -0.326 3.598 -11.396 1.00 93.19 93 LEU A N 1
ATOM 692 C CA . LEU A 1 93 ? -1.546 3.098 -10.764 1.00 93.19 93 LEU A CA 1
ATOM 693 C C . LEU A 1 93 ? -1.291 2.570 -9.343 1.00 93.19 93 LEU A C 1
ATOM 695 O O . LEU A 1 93 ? -1.967 2.987 -8.405 1.00 93.19 93 LEU A O 1
ATOM 699 N N . LEU A 1 94 ? -0.277 1.713 -9.168 1.00 94.69 94 LEU A N 1
ATOM 700 C CA . LEU A 1 94 ? 0.108 1.182 -7.854 1.00 94.69 94 LEU A CA 1
ATOM 701 C C . LEU A 1 94 ? 0.534 2.301 -6.900 1.00 94.69 94 LEU A C 1
ATOM 703 O O . LEU A 1 94 ? 0.131 2.307 -5.736 1.00 94.69 94 LEU A O 1
ATOM 707 N N . SER A 1 95 ? 1.298 3.276 -7.401 1.00 95.44 95 SER A N 1
ATOM 708 C CA . SER A 1 95 ? 1.728 4.427 -6.606 1.00 95.44 95 SER A CA 1
ATOM 709 C C . SER A 1 95 ? 0.537 5.270 -6.135 1.00 95.44 95 SER A C 1
ATOM 711 O O . SER A 1 95 ? 0.460 5.634 -4.959 1.00 95.44 95 SER A O 1
ATOM 713 N N . ARG A 1 96 ? -0.433 5.528 -7.022 1.00 96.44 96 ARG A N 1
ATOM 714 C CA . ARG A 1 96 ? -1.629 6.327 -6.725 1.00 96.44 96 ARG A CA 1
ATOM 715 C C . ARG A 1 96 ? -2.545 5.645 -5.706 1.00 96.44 96 ARG A C 1
ATOM 717 O O . ARG A 1 96 ? -2.907 6.271 -4.712 1.00 96.44 96 ARG A O 1
ATOM 724 N N . ILE A 1 97 ? -2.844 4.356 -5.891 1.00 96.75 97 ILE A N 1
ATOM 725 C CA . ILE A 1 97 ? -3.669 3.585 -4.945 1.00 96.75 97 ILE A CA 1
ATOM 726 C C . ILE A 1 97 ? -2.987 3.513 -3.571 1.00 96.75 97 ILE A C 1
ATOM 728 O O . ILE A 1 97 ? -3.620 3.798 -2.554 1.00 96.75 97 ILE A O 1
ATOM 732 N N . SER A 1 98 ? -1.684 3.210 -3.535 1.00 97.00 98 SER A N 1
ATOM 733 C CA . SER A 1 98 ? -0.918 3.140 -2.283 1.00 97.00 98 SER A CA 1
ATOM 734 C C . SER A 1 98 ? -0.879 4.487 -1.564 1.00 97.00 98 SER A C 1
ATOM 736 O O . SER A 1 98 ? -1.050 4.549 -0.352 1.00 97.00 98 SER A O 1
ATOM 738 N N . LYS A 1 99 ? -0.724 5.593 -2.305 1.00 97.31 99 LYS A N 1
ATOM 739 C CA . LYS A 1 99 ? -0.773 6.950 -1.745 1.00 97.31 99 LYS A CA 1
ATOM 740 C C . LYS A 1 99 ? -2.138 7.262 -1.126 1.00 97.31 99 LYS A C 1
ATOM 742 O O . LYS A 1 99 ? -2.171 7.850 -0.049 1.00 97.31 99 LYS A O 1
ATOM 747 N N . SER A 1 100 ? -3.231 6.874 -1.784 1.00 97.44 100 SER A N 1
ATOM 748 C CA . SER A 1 100 ? -4.590 7.037 -1.250 1.00 97.44 100 SER A CA 1
ATOM 749 C C . SER A 1 100 ? -4.779 6.254 0.055 1.00 97.44 100 SER A C 1
ATOM 751 O O . SER A 1 100 ? -5.293 6.797 1.031 1.00 97.44 100 SER A O 1
ATOM 753 N N . LEU A 1 101 ? -4.280 5.014 0.112 1.00 97.19 101 LEU A N 1
ATOM 754 C CA . LEU A 1 101 ? -4.3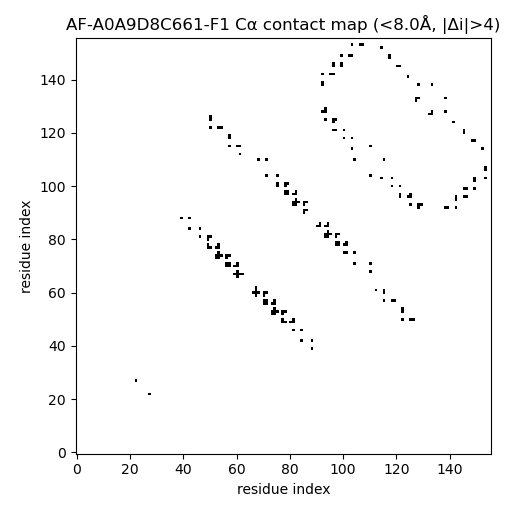06 4.199 1.328 1.00 97.19 101 LEU A CA 1
ATOM 755 C C . LEU A 1 101 ? -3.462 4.810 2.458 1.00 97.19 101 LEU A C 1
ATOM 757 O O . LEU A 1 101 ? -3.937 4.897 3.587 1.00 97.19 101 LEU A O 1
ATOM 761 N N . CYS A 1 102 ? -2.242 5.278 2.168 1.00 97.25 102 CYS A N 1
ATOM 762 C CA . CYS A 1 102 ? -1.414 5.967 3.162 1.00 97.25 102 CYS A CA 1
ATOM 763 C C . CYS A 1 102 ? -2.131 7.196 3.727 1.00 97.25 102 CYS A C 1
ATOM 765 O O . CYS A 1 102 ? -2.169 7.354 4.940 1.00 97.25 102 CYS A O 1
ATOM 767 N N . LYS A 1 103 ? -2.759 8.007 2.864 1.00 96.88 103 LYS A N 1
ATOM 768 C CA . LYS A 1 103 ? -3.522 9.192 3.275 1.00 96.88 103 LYS A CA 1
ATOM 769 C C . LYS A 1 103 ? -4.650 8.836 4.246 1.00 96.88 103 LYS A C 1
ATOM 771 O O . LYS A 1 103 ? -4.802 9.492 5.270 1.00 96.88 103 LYS A O 1
ATOM 776 N N . LEU A 1 104 ? -5.416 7.783 3.943 1.00 96.12 104 LEU A N 1
ATOM 777 C CA . LEU A 1 104 ? -6.473 7.299 4.833 1.00 96.12 104 LEU A CA 1
ATOM 778 C C . LEU A 1 104 ? -5.922 6.954 6.221 1.00 96.12 104 LEU A C 1
ATOM 780 O O . LEU A 1 104 ? -6.549 7.289 7.214 1.00 96.12 104 LEU A O 1
ATOM 784 N N . ILE A 1 105 ? -4.769 6.287 6.296 1.00 96.12 105 ILE A N 1
ATOM 785 C CA . ILE A 1 105 ? -4.177 5.876 7.576 1.00 96.12 105 ILE A CA 1
ATOM 786 C C . ILE A 1 105 ? -3.570 7.063 8.333 1.00 96.12 105 ILE A C 1
ATOM 788 O O . ILE A 1 105 ? -3.718 7.147 9.547 1.00 96.12 105 ILE A O 1
ATOM 792 N N . GLU A 1 106 ? -2.910 7.983 7.633 1.00 95.19 106 GLU A N 1
ATOM 793 C CA . GLU A 1 106 ? -2.224 9.136 8.229 1.00 95.19 106 GLU A CA 1
ATOM 794 C C . GLU A 1 106 ? -3.192 10.176 8.809 1.00 95.19 106 GLU A C 1
ATOM 796 O O . GLU A 1 106 ? -2.897 10.785 9.834 1.00 95.19 106 GLU A O 1
ATOM 801 N N . GLU A 1 107 ? -4.346 10.385 8.172 1.00 94.31 107 GLU A N 1
ATOM 802 C CA . GLU A 1 107 ? -5.302 11.430 8.564 1.00 94.31 107 GLU A CA 1
ATOM 803 C C . GLU A 1 107 ? -6.342 10.958 9.598 1.00 94.31 107 GLU A C 1
ATOM 805 O O . GLU A 1 107 ? -7.209 11.729 10.010 1.00 94.31 107 GLU A O 1
ATOM 810 N N . ARG A 1 108 ? -6.262 9.702 10.056 1.00 89.69 108 ARG A N 1
ATOM 811 C CA . ARG A 1 108 ? -7.188 9.128 11.043 1.00 89.69 108 ARG A CA 1
ATOM 812 C C . ARG A 1 108 ? -6.523 8.998 12.409 1.00 89.69 108 ARG A C 1
ATOM 814 O O . ARG A 1 108 ? -5.545 8.275 12.569 1.00 89.69 108 ARG A O 1
ATOM 821 N N . ALA A 1 109 ? -7.100 9.660 13.413 1.00 84.50 109 ALA A N 1
ATOM 822 C CA . ALA A 1 109 ? -6.654 9.543 14.804 1.00 84.50 109 ALA A CA 1
ATOM 823 C C . ALA A 1 109 ? -6.960 8.156 15.400 1.00 84.50 109 ALA A C 1
ATOM 825 O O . ALA A 1 109 ? -6.150 7.603 16.140 1.00 84.50 109 ALA A O 1
ATOM 826 N N . GLU A 1 110 ? -8.112 7.585 15.042 1.00 88.19 110 GLU A N 1
ATOM 827 C CA . GLU A 1 110 ? -8.500 6.214 15.361 1.00 88.19 110 GLU A CA 1
ATOM 828 C C . GLU A 1 110 ? -8.949 5.510 14.077 1.00 88.19 110 GLU A C 1
ATOM 830 O O . GLU A 1 110 ? -9.656 6.093 13.250 1.00 88.19 110 GLU A O 1
ATOM 835 N N . PHE A 1 111 ? -8.515 4.261 13.904 1.00 92.12 111 PHE A N 1
ATOM 836 C CA . PHE A 1 111 ? -8.815 3.461 12.720 1.00 92.12 111 PHE A CA 1
ATOM 837 C C . PHE A 1 111 ? -9.963 2.494 13.017 1.00 92.12 111 PHE A C 1
ATOM 839 O O . PHE A 1 111 ? -9.788 1.492 13.719 1.00 92.12 111 PHE A O 1
ATOM 846 N N . THR A 1 112 ? -11.146 2.816 12.506 1.00 93.69 112 THR A N 1
ATOM 847 C CA . THR A 1 112 ? -12.386 2.089 12.792 1.00 93.69 112 THR A CA 1
ATOM 848 C C . THR A 1 112 ? -12.586 0.911 11.834 1.00 93.69 112 THR A C 1
ATOM 850 O O . THR A 1 112 ? -11.886 0.762 10.829 1.00 93.69 112 THR A O 1
ATOM 853 N N . ASP A 1 113 ? -13.581 0.063 12.104 1.00 93.50 113 ASP A N 1
ATOM 854 C CA . ASP A 1 113 ? -13.935 -1.049 11.207 1.00 93.50 113 ASP A CA 1
ATOM 855 C C . ASP A 1 113 ? -14.410 -0.556 9.824 1.00 93.50 113 ASP A C 1
ATOM 857 O O . ASP A 1 113 ? -14.207 -1.205 8.790 1.00 93.50 113 ASP A O 1
ATOM 861 N N . GLU A 1 114 ? -14.990 0.642 9.787 1.00 93.62 114 GLU A N 1
ATOM 862 C CA . GLU A 1 114 ? -15.370 1.326 8.558 1.00 93.62 114 GLU A CA 1
ATOM 863 C C . GLU A 1 114 ? -14.149 1.758 7.732 1.00 93.62 114 GLU A C 1
ATOM 865 O O . GLU A 1 114 ? -14.155 1.596 6.506 1.00 93.62 114 GLU A O 1
ATOM 870 N N . ASP A 1 115 ? -13.081 2.224 8.383 1.00 95.06 115 ASP A N 1
ATOM 871 C CA . ASP A 1 115 ? -11.809 2.533 7.721 1.00 95.06 115 ASP A CA 1
ATOM 872 C C . ASP A 1 115 ? -11.118 1.268 7.227 1.00 95.06 115 ASP A C 1
ATOM 874 O O . ASP A 1 115 ? 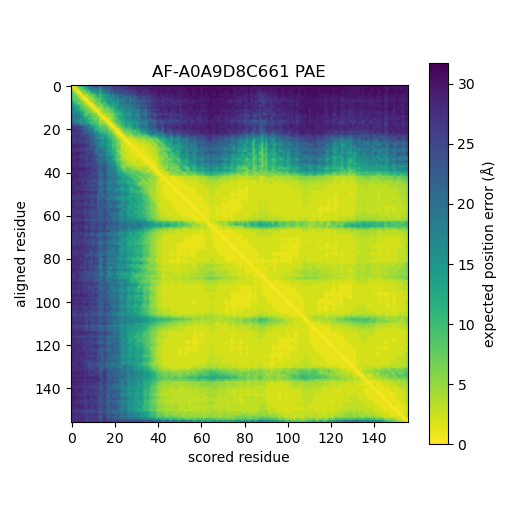-10.610 1.239 6.109 1.00 95.06 115 ASP A O 1
ATOM 878 N N . LEU A 1 116 ? -11.159 0.187 8.013 1.00 95.50 116 LEU A N 1
ATOM 879 C CA . LEU A 1 116 ? -10.635 -1.124 7.617 1.00 95.50 116 LEU A CA 1
ATOM 880 C C . LEU A 1 116 ? -11.376 -1.707 6.410 1.00 95.50 116 LEU A C 1
ATOM 882 O O . LEU A 1 116 ? -10.805 -2.478 5.636 1.00 95.50 116 LEU A O 1
ATOM 886 N N . THR A 1 117 ? -12.646 -1.353 6.227 1.00 96.06 117 THR A N 1
ATOM 887 C CA . THR A 1 117 ? -13.409 -1.722 5.030 1.00 96.06 117 THR A CA 1
ATOM 888 C C . THR A 1 117 ? -12.897 -0.969 3.811 1.00 96.06 117 THR A C 1
ATOM 890 O O . THR A 1 117 ? -12.612 -1.589 2.790 1.00 96.06 117 THR A O 1
ATOM 893 N N . VAL A 1 118 ? -12.694 0.345 3.929 1.00 96.31 118 VAL A N 1
ATOM 894 C CA . VAL A 1 118 ? -12.127 1.149 2.838 1.00 96.31 118 VAL A CA 1
ATOM 895 C C . VAL A 1 118 ? -10.695 0.722 2.528 1.00 96.31 118 VAL A C 1
ATOM 897 O O . VAL A 1 118 ? -10.351 0.564 1.357 1.00 96.31 118 VAL A O 1
ATOM 900 N N . ALA A 1 119 ? -9.879 0.474 3.552 1.00 96.69 119 ALA A N 1
ATOM 901 C CA . ALA A 1 119 ? -8.524 -0.032 3.402 1.00 96.69 119 ALA A CA 1
ATOM 902 C C . ALA A 1 119 ? -8.513 -1.358 2.634 1.00 96.69 119 ALA A C 1
ATOM 904 O O . ALA A 1 119 ? -7.743 -1.500 1.692 1.00 96.69 119 ALA A O 1
ATOM 905 N N . ALA A 1 120 ? -9.415 -2.291 2.946 1.00 96.75 120 ALA A N 1
ATOM 906 C CA . ALA A 1 120 ? -9.513 -3.546 2.206 1.00 96.75 120 ALA A CA 1
ATOM 907 C C . ALA A 1 120 ? -9.813 -3.360 0.722 1.00 96.75 120 ALA A C 1
ATOM 909 O O . ALA A 1 120 ? -9.141 -3.971 -0.102 1.00 96.75 120 ALA A O 1
ATOM 910 N N . THR A 1 121 ? -10.725 -2.452 0.371 1.00 96.88 121 THR A N 1
ATOM 911 C CA . THR A 1 121 ? -10.987 -2.124 -1.035 1.00 96.88 121 THR A CA 1
ATOM 912 C C . THR A 1 121 ? -9.730 -1.603 -1.741 1.00 96.88 121 THR A C 1
ATOM 914 O O . THR A 1 121 ? -9.498 -1.923 -2.905 1.00 96.88 121 THR A O 1
ATOM 917 N N . HIS A 1 122 ? -8.880 -0.835 -1.048 1.00 97.00 122 HIS A N 1
ATOM 918 C CA . HIS A 1 122 ? -7.596 -0.391 -1.604 1.00 97.00 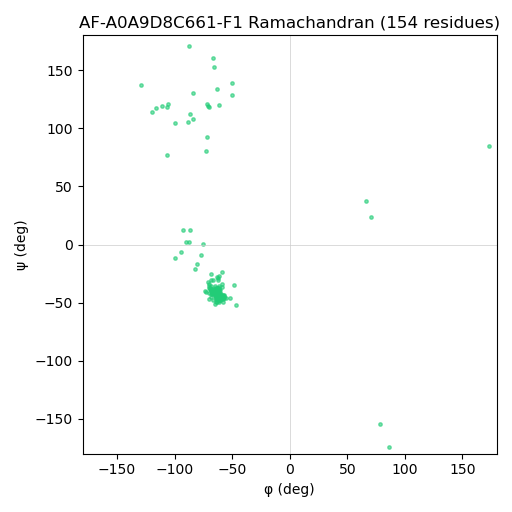122 HIS A CA 1
ATOM 919 C C . HIS A 1 122 ? -6.618 -1.553 -1.778 1.00 97.00 122 HIS A C 1
ATOM 921 O O . HIS A 1 122 ? -5.951 -1.632 -2.806 1.00 97.00 122 HIS A O 1
ATOM 927 N N . VAL A 1 123 ? -6.535 -2.456 -0.799 1.00 96.38 123 VAL A N 1
ATOM 928 C CA . VAL A 1 123 ? -5.660 -3.633 -0.857 1.00 96.38 123 VAL A CA 1
ATOM 929 C C . VAL A 1 123 ? -6.058 -4.565 -2.008 1.00 96.38 123 VAL A C 1
ATOM 931 O O . VAL A 1 123 ? -5.200 -4.990 -2.781 1.00 96.38 123 VAL A O 1
ATOM 934 N N . ASP A 1 124 ? -7.355 -4.800 -2.203 1.00 95.44 124 ASP A N 1
ATOM 935 C CA . ASP A 1 124 ? -7.857 -5.593 -3.329 1.00 95.44 124 ASP A CA 1
ATOM 936 C C . ASP A 1 124 ? -7.584 -4.917 -4.675 1.00 95.44 124 ASP A C 1
ATOM 938 O O . ASP A 1 124 ? -7.167 -5.571 -5.637 1.00 95.44 124 ASP A O 1
ATOM 942 N N . ALA A 1 125 ? -7.720 -3.590 -4.741 1.00 95.00 125 ALA A N 1
ATOM 943 C CA . ALA A 1 125 ? -7.347 -2.833 -5.927 1.00 95.00 125 ALA A CA 1
ATOM 944 C C . ALA A 1 125 ? -5.835 -2.886 -6.210 1.00 95.00 125 ALA A C 1
ATOM 946 O O . ALA A 1 125 ? -5.454 -2.997 -7.375 1.00 95.00 125 ALA A O 1
ATOM 947 N N . LEU A 1 126 ? -4.974 -2.861 -5.184 1.00 95.12 126 LEU A N 1
ATOM 948 C CA . LEU A 1 126 ? -3.524 -3.032 -5.344 1.00 95.12 126 LEU A CA 1
ATOM 949 C C . LEU A 1 126 ? -3.187 -4.395 -5.944 1.00 95.12 126 LEU A C 1
ATOM 951 O O . LEU A 1 126 ? -2.403 -4.461 -6.889 1.00 95.12 126 LEU A O 1
ATOM 955 N N . LYS A 1 127 ? -3.814 -5.469 -5.456 1.00 93.62 127 LYS A N 1
ATOM 956 C CA . LYS A 1 127 ? -3.611 -6.818 -5.996 1.00 93.62 127 LYS A CA 1
ATOM 957 C C . LYS A 1 127 ? -4.053 -6.927 -7.451 1.00 93.62 127 LYS A C 1
ATOM 959 O O . LYS A 1 127 ? -3.306 -7.442 -8.280 1.00 93.62 127 LYS A O 1
ATOM 964 N N . ALA A 1 128 ? -5.240 -6.417 -7.776 1.00 91.50 128 ALA A N 1
ATOM 965 C CA . ALA A 1 128 ? -5.748 -6.413 -9.146 1.00 91.50 128 ALA A CA 1
ATOM 966 C C . ALA A 1 128 ? -4.847 -5.591 -10.089 1.00 91.50 128 ALA A C 1
ATOM 968 O O . ALA A 1 128 ? -4.536 -6.030 -11.198 1.00 91.50 128 ALA A O 1
ATOM 969 N N . ALA A 1 129 ? -4.361 -4.433 -9.629 1.00 91.62 129 ALA A N 1
ATOM 970 C CA . ALA A 1 129 ? -3.430 -3.598 -10.380 1.00 91.62 129 ALA A CA 1
ATOM 971 C C . ALA A 1 129 ? -2.071 -4.284 -10.597 1.00 91.62 129 ALA A C 1
ATOM 973 O O . ALA A 1 129 ? -1.540 -4.235 -11.705 1.00 91.62 129 ALA A O 1
ATOM 974 N N . ALA A 1 130 ? -1.526 -4.956 -9.579 1.00 90.38 130 ALA A N 1
ATOM 975 C CA . ALA A 1 130 ? -0.277 -5.710 -9.689 1.00 90.38 130 ALA A CA 1
ATOM 976 C C . ALA A 1 130 ? -0.402 -6.905 -10.649 1.00 90.38 130 ALA A C 1
ATOM 978 O O . ALA A 1 130 ? 0.517 -7.176 -11.416 1.00 90.38 130 ALA A O 1
ATOM 979 N N . ALA A 1 131 ? -1.565 -7.561 -10.670 1.00 88.69 131 ALA A N 1
ATOM 980 C CA . ALA A 1 131 ? -1.886 -8.635 -11.608 1.00 88.69 131 ALA A CA 1
ATOM 981 C C . ALA A 1 131 ? -2.208 -8.145 -13.037 1.00 88.69 131 ALA A C 1
ATOM 983 O O . ALA A 1 131 ? -2.532 -8.959 -13.901 1.00 88.69 131 ALA A O 1
ATOM 984 N N . GLY A 1 132 ? -2.156 -6.833 -13.302 1.00 87.44 132 GLY A N 1
ATOM 985 C CA . GLY A 1 132 ? -2.425 -6.267 -14.626 1.00 87.44 132 GLY A CA 1
ATOM 986 C C . GLY A 1 132 ? -3.894 -6.342 -15.055 1.00 87.44 132 GLY A C 1
ATOM 987 O O . GLY A 1 132 ? -4.186 -6.323 -16.246 1.00 87.44 132 GLY A O 1
ATOM 988 N N . GLN A 1 133 ? -4.832 -6.431 -14.107 1.00 85.62 133 GLN A N 1
ATOM 989 C CA . GLN A 1 133 ? -6.263 -6.598 -14.399 1.00 85.62 133 GLN A CA 1
ATOM 990 C C . GLN A 1 133 ? -6.957 -5.304 -14.846 1.00 85.62 133 GLN A C 1
ATOM 992 O O . GLN A 1 133 ? -8.106 -5.344 -15.287 1.00 85.62 133 GLN A O 1
ATOM 997 N N . TYR A 1 134 ? -6.282 -4.156 -14.745 1.00 85.75 134 TYR A N 1
ATOM 998 C CA . TYR A 1 134 ? -6.835 -2.867 -15.142 1.00 85.75 134 TYR A CA 1
ATOM 999 C C . TYR A 1 134 ? -6.204 -2.359 -16.440 1.00 85.75 134 TYR A C 1
ATOM 1001 O O . TYR A 1 134 ? -5.007 -2.070 -16.448 1.00 85.75 134 TYR A O 1
ATOM 1009 N N . PRO A 1 135 ? -6.989 -2.163 -17.516 1.00 84.88 135 PRO A N 1
ATOM 1010 C CA . PRO A 1 135 ? -6.557 -1.316 -18.620 1.00 84.88 135 PRO A CA 1
ATOM 1011 C C . PRO A 1 135 ? -6.428 0.138 -18.143 1.00 84.88 135 PRO A C 1
ATOM 1013 O O . PRO A 1 135 ? -7.158 0.559 -17.244 1.00 84.88 135 PRO A O 1
ATOM 1016 N N . ASP A 1 136 ? -5.554 0.921 -18.777 1.00 81.94 136 ASP A N 1
ATOM 1017 C CA . ASP A 1 136 ? -5.139 2.258 -18.315 1.00 81.94 136 ASP A CA 1
ATOM 1018 C C . ASP A 1 136 ? -6.303 3.163 -17.878 1.00 81.94 136 ASP A C 1
ATOM 1020 O O . ASP A 1 136 ? -6.333 3.652 -16.747 1.00 81.94 136 ASP A O 1
ATOM 1024 N N . LYS A 1 137 ? -7.319 3.326 -18.739 1.00 87.69 137 LYS A N 1
ATOM 1025 C CA . LYS A 1 137 ? -8.491 4.170 -18.444 1.00 87.69 137 LYS A CA 1
ATOM 1026 C C . LYS A 1 137 ? -9.306 3.671 -17.249 1.00 87.69 137 LYS A C 1
ATOM 1028 O O . LYS A 1 137 ? -9.818 4.482 -16.483 1.00 87.69 137 LYS A O 1
ATOM 1033 N N . LEU A 1 138 ? -9.447 2.353 -17.097 1.00 89.25 138 LEU A N 1
ATOM 1034 C CA . LEU A 1 138 ? -10.187 1.771 -15.977 1.00 89.25 138 LEU A CA 1
ATOM 1035 C C . LEU A 1 138 ? -9.386 1.903 -14.681 1.00 89.25 138 LEU A C 1
ATOM 1037 O O . LEU A 1 138 ? -9.954 2.254 -13.653 1.00 89.25 138 LEU A O 1
ATOM 1041 N N . GLY A 1 139 ? -8.071 1.685 -14.733 1.00 88.50 139 GLY A N 1
ATOM 1042 C CA . GLY A 1 139 ? -7.190 1.863 -13.580 1.00 88.50 139 GLY A CA 1
ATOM 1043 C C . GLY A 1 139 ? -7.253 3.286 -13.029 1.00 88.50 139 GLY A C 1
ATOM 1044 O O . GLY A 1 139 ? -7.386 3.485 -11.823 1.00 88.50 139 GLY A O 1
ATOM 1045 N N . GLU A 1 140 ? -7.245 4.284 -13.909 1.00 91.19 140 GLU A N 1
ATOM 1046 C CA . GLU A 1 140 ? -7.387 5.683 -13.510 1.00 91.19 140 GLU A CA 1
ATOM 1047 C C . GLU A 1 140 ? -8.742 5.982 -12.849 1.00 91.19 140 GLU A C 1
ATOM 1049 O O . GLU A 1 140 ? -8.791 6.656 -11.817 1.00 91.19 140 GLU A O 1
ATOM 1054 N N . GLN A 1 141 ? -9.833 5.425 -13.379 1.00 92.50 141 GLN A N 1
ATOM 1055 C CA . GLN A 1 141 ? -11.161 5.549 -12.773 1.00 92.50 141 GLN A CA 1
ATOM 1056 C C . GLN A 1 141 ? -11.245 4.866 -11.405 1.00 92.50 141 GLN A C 1
ATOM 1058 O O . GLN A 1 141 ? -11.831 5.429 -10.481 1.00 92.50 141 GLN A O 1
ATOM 1063 N N . VAL A 1 142 ? -10.634 3.688 -11.253 1.00 93.44 142 VAL A N 1
ATOM 1064 C CA . VAL A 1 142 ? -10.558 2.974 -9.972 1.00 93.44 142 VAL A CA 1
ATOM 1065 C C . VAL A 1 142 ? -9.797 3.809 -8.947 1.00 93.44 142 VAL A C 1
ATOM 1067 O O . VAL A 1 142 ? -10.308 4.038 -7.853 1.00 93.44 142 VAL A O 1
ATOM 1070 N N . ALA A 1 143 ? -8.619 4.324 -9.304 1.00 94.00 143 ALA A N 1
ATOM 1071 C CA . ALA A 1 143 ? -7.828 5.159 -8.405 1.00 94.00 143 ALA A CA 1
ATOM 1072 C C . ALA A 1 143 ? -8.586 6.428 -7.984 1.00 94.00 143 ALA A C 1
ATOM 1074 O O . ALA A 1 143 ? -8.649 6.741 -6.798 1.00 94.00 143 ALA A O 1
ATOM 1075 N N . MET A 1 144 ? -9.230 7.111 -8.932 1.00 94.88 144 MET A N 1
ATOM 1076 C CA . MET A 1 144 ? -10.055 8.287 -8.649 1.00 94.88 144 MET A CA 1
ATOM 1077 C C . MET A 1 144 ? -11.262 7.954 -7.755 1.00 94.88 144 MET A C 1
ATOM 1079 O O . MET A 1 144 ? -11.600 8.718 -6.852 1.00 94.88 144 MET A O 1
ATOM 1083 N N . GLY A 1 145 ? -11.910 6.808 -7.977 1.0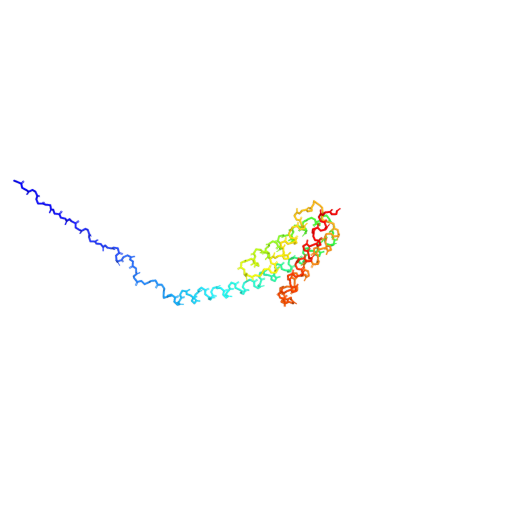0 94.38 145 GLY A N 1
ATOM 1084 C CA . GLY A 1 145 ? -13.019 6.341 -7.147 1.00 94.38 145 GLY A CA 1
ATOM 1085 C C . GLY A 1 145 ? -12.589 6.073 -5.706 1.00 94.38 145 GLY A C 1
ATOM 1086 O O . GLY A 1 145 ? -13.249 6.528 -4.772 1.00 94.38 145 GLY A O 1
ATOM 1087 N N . LEU A 1 146 ? -11.450 5.401 -5.522 1.00 94.81 146 LEU A N 1
ATOM 1088 C CA . LEU A 1 146 ? -10.857 5.139 -4.209 1.00 94.81 146 LEU A CA 1
ATOM 1089 C C . LEU A 1 146 ? -10.498 6.438 -3.473 1.00 94.81 146 LEU A C 1
ATOM 1091 O O . LEU A 1 146 ? -10.865 6.603 -2.312 1.00 94.81 146 LEU A O 1
ATOM 1095 N N . GLU A 1 147 ? -9.882 7.399 -4.163 1.00 96.06 147 GLU A N 1
ATOM 1096 C CA . GLU A 1 147 ? -9.583 8.732 -3.618 1.00 96.06 147 GLU A CA 1
ATOM 1097 C C . GLU A 1 147 ? -10.853 9.495 -3.211 1.00 96.06 147 GLU A C 1
ATOM 1099 O O . GLU A 1 147 ? -10.873 10.195 -2.193 1.00 96.06 147 GLU A O 1
ATOM 1104 N N . GLY A 1 148 ? -11.932 9.341 -3.982 1.00 94.50 148 GLY A N 1
ATOM 1105 C CA . GLY A 1 148 ? -13.246 9.886 -3.657 1.00 94.50 148 GLY A CA 1
ATOM 1106 C C . GLY A 1 148 ? -13.849 9.257 -2.399 1.00 94.50 148 GLY A C 1
ATOM 1107 O O . GLY A 1 148 ? -14.420 9.970 -1.574 1.00 94.50 148 GLY A O 1
ATOM 1108 N N . ILE A 1 149 ? -13.696 7.940 -2.218 1.00 94.12 149 ILE A N 1
ATOM 1109 C CA . ILE A 1 149 ? -14.134 7.235 -1.003 1.00 94.12 149 ILE A CA 1
ATOM 1110 C C . ILE A 1 149 ? -13.338 7.731 0.208 1.00 94.12 149 ILE A C 1
ATOM 1112 O O . ILE A 1 149 ? -13.943 8.066 1.224 1.00 94.12 149 ILE A O 1
ATOM 1116 N N . VAL A 1 150 ? -12.009 7.840 0.093 1.00 94.50 150 VAL A N 1
ATOM 1117 C CA . VAL A 1 150 ? -11.149 8.355 1.173 1.00 94.50 150 VAL A CA 1
ATOM 1118 C C . VAL A 1 150 ? -11.517 9.791 1.525 1.00 94.50 150 VAL A C 1
ATOM 1120 O O . VAL A 1 150 ? -11.729 10.092 2.692 1.00 94.50 150 VAL A O 1
ATOM 1123 N N . SER A 1 151 ? -11.678 10.667 0.532 1.00 93.38 151 SER A N 1
ATOM 1124 C CA . SER A 1 151 ? -12.077 12.060 0.775 1.00 93.38 151 SER A CA 1
ATOM 1125 C C . SER A 1 151 ? -13.396 12.142 1.543 1.00 93.38 151 SER A C 1
ATOM 1127 O O . SER A 1 151 ? -13.466 12.844 2.544 1.00 93.38 151 SER A O 1
ATOM 1129 N N . LYS A 1 152 ? -14.410 11.364 1.139 1.00 92.31 152 LYS A N 1
ATOM 1130 C CA . LYS A 1 152 ? -15.696 11.307 1.850 1.00 92.31 152 LYS A CA 1
ATOM 1131 C C . LYS A 1 152 ? -15.551 10.788 3.279 1.00 92.31 152 LYS A C 1
ATOM 1133 O O . LYS A 1 152 ? -16.225 11.295 4.166 1.00 92.31 152 LYS A O 1
ATOM 1138 N N . ARG A 1 153 ? -14.686 9.792 3.500 1.00 91.06 153 ARG A N 1
ATOM 1139 C CA . ARG A 1 153 ? -14.423 9.226 4.832 1.00 91.06 153 ARG A CA 1
ATOM 1140 C C . ARG A 1 153 ? -13.703 10.171 5.779 1.00 91.06 153 ARG A C 1
ATOM 1142 O O . ARG A 1 153 ? -13.894 10.050 6.979 1.00 91.06 153 ARG A O 1
ATOM 1149 N N . LEU A 1 154 ? -12.867 11.058 5.257 1.00 89.19 154 LEU A N 1
ATOM 1150 C CA . LEU A 1 154 ? -12.122 12.025 6.064 1.00 89.19 154 LEU A CA 1
ATOM 1151 C C . LEU A 1 154 ? -12.958 13.261 6.417 1.00 89.19 154 LEU A C 1
ATOM 1153 O O . LEU A 1 154 ? -12.650 13.957 7.375 1.00 89.19 154 LEU A O 1
ATOM 1157 N N . THR A 1 155 ? -14.014 13.532 5.649 1.00 86.56 155 THR A N 1
ATOM 1158 C CA . THR A 1 155 ? -14.952 14.638 5.900 1.00 86.56 155 THR A CA 1
ATOM 1159 C C . THR A 1 155 ? -16.198 14.239 6.694 1.00 86.56 155 THR A C 1
ATOM 1161 O O . THR A 1 155 ? -17.012 15.112 6.986 1.00 86.56 155 THR A O 1
ATOM 1164 N N . ALA A 1 156 ? -16.386 12.944 6.954 1.00 70.06 156 ALA A N 1
ATOM 1165 C CA . ALA A 1 156 ? -17.518 12.387 7.697 1.00 70.06 156 ALA A CA 1
ATOM 1166 C C . ALA A 1 156 ? -17.147 12.202 9.169 1.00 70.06 156 ALA A C 1
ATOM 1168 O O . ALA A 1 156 ? -18.001 12.538 10.016 1.00 70.06 156 ALA A O 1
#

Radius of gyration: 27.11 Å; Cα contacts (8 Å, |Δi|>4): 117; chains: 1; bounding box: 90×54×48 Å

Foldseek 3Di:
DDDDDDDDDDPPCVVVVDDPDDPDVVVVVVVVVVVVVVVVVVLLVLLVVLLVQLVVLLVVLLVPDPCVLVSLVSNLVSLVSQLVSCVVVVNVLSNLLSVLLNLLSVLDPDQDVVSSVLSVLSSVLNVCSSVVVDDPVRSVVSSVVSSVVSVVVSVD